Protein AF-A0A7K4INB0-F1 (afdb_monomer_lite)

Structure (mmCIF, N/CA/C/O backbone):
data_AF-A0A7K4INB0-F1
#
_entry.id   AF-A0A7K4INB0-F1
#
loop_
_atom_site.group_PDB
_atom_site.id
_atom_site.type_symbol
_atom_site.label_atom_id
_atom_site.label_alt_id
_atom_site.label_comp_id
_atom_site.label_asym_id
_atom_site.label_entity_id
_atom_site.label_seq_id
_atom_site.pdbx_PDB_ins_code
_atom_site.Cartn_x
_atom_site.Cartn_y
_atom_site.Cartn_z
_atom_site.occupancy
_atom_site.B_iso_or_equiv
_atom_site.auth_seq_id
_atom_site.auth_comp_id
_atom_site.auth_asym_id
_atom_site.auth_atom_id
_atom_site.pdbx_PDB_model_num
ATOM 1 N N . MET A 1 1 ? 29.748 -1.392 18.718 1.00 43.59 1 MET A N 1
ATOM 2 C CA . MET A 1 1 ? 29.186 -0.220 18.019 1.00 43.59 1 MET A CA 1
ATOM 3 C C . MET A 1 1 ? 27.680 -0.416 17.971 1.00 43.59 1 MET A C 1
ATOM 5 O O . MET A 1 1 ? 27.172 -1.035 17.048 1.00 43.59 1 MET A O 1
ATOM 9 N N . SER A 1 2 ? 26.999 -0.036 19.053 1.00 48.12 2 SER A N 1
ATOM 10 C CA . SER A 1 2 ? 25.549 -0.183 19.187 1.00 48.12 2 SER A CA 1
ATOM 11 C C . SER A 1 2 ? 24.887 1.023 18.547 1.00 48.12 2 SER A C 1
ATOM 13 O O . SER A 1 2 ? 24.894 2.102 19.131 1.00 48.12 2 SER A O 1
ATOM 15 N N . ILE A 1 3 ? 24.342 0.839 17.349 1.00 49.28 3 ILE A N 1
ATOM 16 C CA . ILE A 1 3 ? 23.340 1.757 16.825 1.00 49.28 3 ILE A CA 1
ATOM 17 C C . ILE A 1 3 ? 22.003 1.103 17.122 1.00 49.28 3 ILE A C 1
ATOM 19 O O . ILE A 1 3 ? 21.637 0.071 16.566 1.00 49.28 3 ILE A O 1
ATOM 23 N N . THR A 1 4 ? 21.320 1.707 18.077 1.00 48.12 4 THR A N 1
ATOM 24 C CA . THR A 1 4 ? 19.874 1.720 18.210 1.00 48.12 4 THR A CA 1
ATOM 25 C C . THR A 1 4 ? 19.224 1.888 16.832 1.00 48.12 4 THR A C 1
ATOM 27 O O . THR A 1 4 ? 18.977 3.009 16.396 1.00 48.12 4 THR A O 1
ATOM 30 N N . TYR A 1 5 ? 18.897 0.785 16.154 1.00 48.56 5 TYR A N 1
ATOM 31 C CA . TYR A 1 5 ? 17.838 0.744 15.137 1.00 48.56 5 TYR A CA 1
ATOM 32 C C . TYR A 1 5 ? 16.477 0.866 15.832 1.00 48.56 5 TYR A C 1
ATOM 34 O O . TYR A 1 5 ? 15.573 0.054 15.646 1.00 48.56 5 TYR A O 1
ATOM 42 N N . THR A 1 6 ? 16.345 1.874 16.692 1.00 50.12 6 THR A N 1
ATOM 43 C CA . THR A 1 6 ? 15.062 2.316 17.203 1.00 50.12 6 THR A CA 1
ATOM 44 C C . THR A 1 6 ? 14.306 2.849 15.996 1.00 50.12 6 THR A C 1
ATOM 46 O O . THR A 1 6 ? 14.482 3.993 15.603 1.00 50.12 6 THR A O 1
ATOM 49 N N . LEU A 1 7 ? 13.531 1.963 15.374 1.00 52.31 7 LEU A N 1
ATOM 50 C CA . LEU A 1 7 ? 12.214 2.260 14.837 1.00 52.31 7 LEU A CA 1
ATOM 51 C C . LEU A 1 7 ? 12.150 3.568 14.035 1.00 52.31 7 LEU A C 1
ATOM 53 O O . LEU A 1 7 ? 11.450 4.500 14.418 1.00 52.31 7 LEU A O 1
ATOM 57 N N . MET A 1 8 ? 12.801 3.608 12.871 1.00 51.56 8 MET A N 1
ATOM 58 C CA . MET A 1 8 ? 12.246 4.412 11.781 1.00 51.56 8 MET A CA 1
ATOM 59 C C . MET A 1 8 ? 11.013 3.672 11.262 1.00 51.56 8 MET A C 1
ATOM 61 O O . MET A 1 8 ? 11.063 2.984 10.246 1.00 51.56 8 MET A O 1
ATOM 65 N N . HIS A 1 9 ? 9.921 3.724 12.026 1.00 68.44 9 HIS A N 1
ATOM 66 C CA . HIS A 1 9 ? 8.616 3.371 11.493 1.00 68.44 9 HIS A CA 1
ATOM 67 C C . HIS A 1 9 ? 8.165 4.564 10.661 1.00 68.44 9 HIS A C 1
ATOM 69 O O . HIS A 1 9 ? 7.558 5.494 11.185 1.00 68.44 9 HIS A O 1
ATOM 75 N N . MET A 1 10 ? 8.571 4.570 9.393 1.00 78.12 10 MET A N 1
ATOM 76 C CA . MET A 1 10 ? 8.096 5.571 8.450 1.00 78.12 10 MET A CA 1
ATOM 77 C C . MET A 1 10 ? 6.590 5.404 8.262 1.00 78.12 10 MET A C 1
ATOM 79 O O . MET A 1 10 ? 6.089 4.278 8.162 1.00 78.12 10 MET A O 1
ATOM 83 N N . SER A 1 11 ? 5.870 6.518 8.204 1.00 88.12 11 SER A N 1
ATOM 84 C CA . SER A 1 11 ? 4.458 6.513 7.842 1.00 88.12 11 SER A CA 1
ATOM 85 C C . SER A 1 11 ? 4.290 6.144 6.363 1.00 88.12 11 SER A C 1
ATOM 87 O O . SER A 1 11 ? 5.218 6.254 5.555 1.00 88.12 11 SER A O 1
ATOM 89 N N . VAL A 1 12 ? 3.090 5.711 5.977 1.00 90.19 12 VAL A N 1
ATOM 90 C CA . VAL A 1 12 ? 2.781 5.393 4.573 1.00 90.19 12 VAL A CA 1
ATOM 91 C C . VAL A 1 12 ? 3.013 6.615 3.673 1.00 90.19 12 VAL A C 1
ATOM 93 O O . VAL A 1 12 ? 3.550 6.497 2.575 1.00 90.19 12 VAL A O 1
ATOM 96 N N . GLU A 1 13 ? 2.680 7.806 4.165 1.00 92.00 13 GLU A N 1
ATOM 97 C CA . GLU A 1 13 ? 2.873 9.085 3.478 1.00 92.00 13 GLU A CA 1
ATOM 98 C C . GLU A 1 13 ? 4.349 9.461 3.321 1.00 92.00 13 GLU A C 1
ATOM 100 O O . GLU A 1 13 ? 4.705 10.181 2.388 1.00 92.00 13 GLU A O 1
ATOM 105 N N . GLU A 1 14 ? 5.219 9.018 4.229 1.00 92.44 14 GLU A N 1
ATOM 106 C CA . GLU A 1 14 ? 6.663 9.209 4.096 1.00 92.44 14 GLU A CA 1
ATOM 107 C C . GLU A 1 14 ? 7.228 8.301 3.004 1.00 92.44 14 GLU A C 1
ATOM 109 O O . GLU A 1 14 ? 7.972 8.780 2.151 1.00 92.44 14 GLU A O 1
ATOM 114 N N . TYR A 1 15 ? 6.795 7.036 2.943 1.00 92.56 15 TYR A N 1
ATOM 115 C CA . TYR A 1 15 ? 7.142 6.148 1.830 1.00 92.56 15 TYR A CA 1
ATOM 116 C C . TYR A 1 15 ? 6.656 6.683 0.480 1.00 92.56 15 TYR A C 1
ATOM 118 O O . TYR A 1 15 ? 7.390 6.598 -0.502 1.00 92.56 15 TYR A O 1
ATOM 126 N N . ALA A 1 16 ? 5.464 7.281 0.427 1.00 93.38 16 ALA A N 1
ATOM 127 C CA . ALA A 1 16 ? 4.896 7.829 -0.805 1.00 93.38 16 ALA A CA 1
ATOM 128 C C . ALA A 1 16 ? 5.705 8.990 -1.412 1.00 93.38 16 ALA A C 1
ATOM 130 O O . ALA A 1 16 ? 5.582 9.283 -2.601 1.00 93.38 16 ALA A O 1
ATOM 131 N N . LYS A 1 17 ? 6.558 9.644 -0.613 1.00 95.38 17 LYS A N 1
ATOM 132 C CA . LYS A 1 17 ? 7.447 10.728 -1.062 1.00 95.38 17 LYS A CA 1
ATOM 133 C C . LYS A 1 17 ? 8.776 10.221 -1.626 1.00 95.38 17 LYS A C 1
ATOM 135 O O . LYS A 1 17 ? 9.522 11.005 -2.214 1.00 95.38 17 LYS A O 1
ATOM 140 N N . GLU A 1 18 ? 9.092 8.941 -1.448 1.00 95.81 18 GLU A N 1
ATOM 141 C CA . GLU A 1 18 ? 10.358 8.366 -1.894 1.00 95.81 18 GLU A CA 1
ATOM 142 C C . GLU A 1 18 ? 10.402 8.161 -3.410 1.00 95.81 18 GLU A C 1
ATOM 144 O O . GLU A 1 18 ? 9.419 7.799 -4.055 1.00 95.81 18 GLU A O 1
ATOM 149 N N . LYS A 1 19 ? 11.592 8.316 -4.002 1.00 96.88 19 LYS A N 1
ATOM 150 C CA . LYS A 1 19 ? 11.783 8.230 -5.465 1.00 96.88 19 LYS A CA 1
ATOM 151 C C . LYS A 1 19 ? 11.388 6.880 -6.065 1.00 96.88 19 LYS A C 1
ATOM 153 O O . LYS A 1 19 ? 11.065 6.813 -7.246 1.00 96.88 19 LYS A O 1
ATOM 158 N N . LEU A 1 20 ? 11.463 5.813 -5.272 1.00 97.12 20 LEU A N 1
ATOM 159 C CA . LEU A 1 20 ? 11.135 4.454 -5.705 1.00 97.12 20 LEU A CA 1
ATOM 160 C C . LEU A 1 20 ? 9.650 4.116 -5.534 1.00 97.12 20 LEU A C 1
ATOM 162 O O . LEU A 1 20 ? 9.225 3.061 -5.998 1.00 97.12 20 LEU A O 1
ATOM 166 N N . TRP A 1 21 ? 8.854 4.994 -4.915 1.00 97.62 21 TRP A N 1
ATOM 167 C CA . TRP A 1 21 ? 7.428 4.760 -4.708 1.00 97.62 21 TRP A CA 1
ATOM 168 C C . TRP A 1 21 ? 6.669 4.419 -6.002 1.00 97.62 21 TRP A C 1
ATOM 170 O O . TRP A 1 21 ? 5.959 3.415 -6.002 1.00 97.62 21 TRP A O 1
ATOM 180 N N . PRO A 1 22 ? 6.854 5.131 -7.134 1.00 98.06 22 PRO A N 1
ATOM 181 C CA . PRO A 1 22 ? 6.151 4.788 -8.372 1.00 98.06 22 PRO A CA 1
ATOM 182 C C . PRO A 1 22 ? 6.478 3.382 -8.889 1.00 98.06 22 PRO A C 1
ATOM 184 O O . PRO A 1 22 ? 5.596 2.702 -9.400 1.00 98.06 22 PRO A O 1
ATOM 187 N N . ILE A 1 23 ? 7.722 2.927 -8.711 1.00 98.38 23 ILE A N 1
ATOM 188 C CA . ILE A 1 23 ? 8.155 1.577 -9.104 1.00 98.38 23 ILE A CA 1
ATOM 189 C C . ILE A 1 23 ? 7.496 0.533 -8.199 1.00 98.38 23 ILE A C 1
ATOM 191 O O . ILE A 1 23 ? 7.070 -0.518 -8.674 1.00 98.38 23 ILE A O 1
ATOM 195 N N . LEU A 1 24 ? 7.377 0.819 -6.898 1.00 98.25 24 LEU A N 1
ATOM 196 C CA . LEU A 1 24 ? 6.651 -0.049 -5.974 1.00 98.25 24 LEU A CA 1
ATOM 197 C C . LEU A 1 24 ? 5.176 -0.172 -6.374 1.00 98.25 24 LEU A C 1
ATOM 199 O O . LEU A 1 24 ? 4.668 -1.288 -6.441 1.00 98.25 24 LEU A O 1
ATOM 203 N N . VAL A 1 25 ? 4.508 0.949 -6.659 1.00 98.50 25 VAL A N 1
ATOM 204 C CA . VAL A 1 25 ? 3.102 0.962 -7.091 1.00 98.50 25 VAL A CA 1
ATOM 205 C C . VAL A 1 25 ? 2.926 0.158 -8.377 1.00 98.50 25 VAL A C 1
ATOM 207 O O . VAL A 1 25 ? 2.094 -0.743 -8.410 1.00 98.50 25 VAL A O 1
ATOM 210 N N . GLU A 1 26 ? 3.756 0.409 -9.395 1.00 98.62 26 GLU A N 1
ATOM 211 C CA . GLU A 1 26 ? 3.754 -0.356 -10.649 1.00 98.62 26 GLU A CA 1
ATOM 212 C C . GLU A 1 26 ? 3.913 -1.864 -10.392 1.00 98.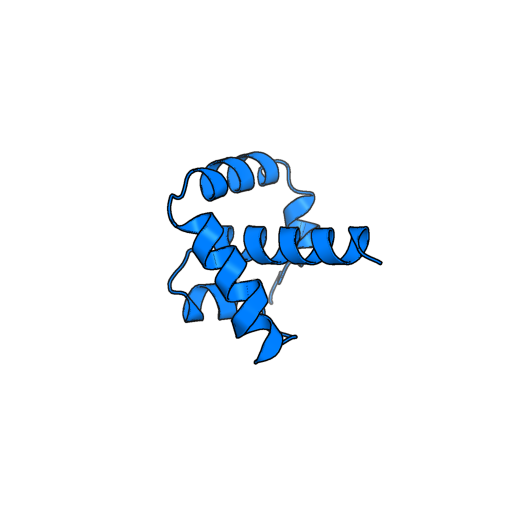62 26 GLU A C 1
ATOM 214 O O . GLU A 1 26 ? 3.120 -2.673 -10.877 1.00 98.62 26 GLU A O 1
ATOM 219 N N . THR A 1 27 ? 4.895 -2.240 -9.567 1.00 98.50 27 THR A N 1
ATOM 220 C CA . THR A 1 27 ? 5.174 -3.641 -9.218 1.00 98.50 27 THR A CA 1
ATOM 221 C C . THR A 1 27 ? 3.980 -4.297 -8.527 1.00 98.50 27 THR A C 1
ATOM 223 O O . THR A 1 27 ? 3.637 -5.439 -8.823 1.00 98.50 27 THR A O 1
ATOM 226 N N . VAL A 1 28 ? 3.338 -3.585 -7.599 1.00 98.44 28 VAL A N 1
ATOM 227 C CA . VAL A 1 28 ? 2.186 -4.086 -6.844 1.00 98.44 28 VAL A CA 1
ATOM 228 C C . VAL A 1 28 ? 0.952 -4.214 -7.737 1.00 98.44 28 VAL A C 1
ATOM 230 O O . VAL A 1 28 ? 0.248 -5.217 -7.660 1.00 98.44 28 VAL A O 1
ATOM 233 N N . HIS A 1 29 ? 0.706 -3.255 -8.628 1.00 98.56 29 HIS A N 1
ATOM 234 C CA . HIS A 1 29 ? -0.417 -3.310 -9.569 1.00 98.56 29 HIS A CA 1
ATOM 235 C C . HIS A 1 29 ? -0.286 -4.435 -10.600 1.00 98.56 29 HIS A C 1
ATOM 237 O O . HIS A 1 29 ? -1.299 -4.903 -11.115 1.00 98.56 29 HIS A O 1
ATOM 243 N N . ALA A 1 30 ? 0.929 -4.923 -10.862 1.00 98.50 30 ALA A N 1
ATOM 244 C CA . ALA A 1 30 ? 1.147 -6.108 -11.690 1.00 98.50 30 ALA A CA 1
ATOM 245 C C . ALA A 1 30 ? 0.728 -7.428 -11.003 1.00 98.50 30 ALA A C 1
ATOM 247 O O . ALA A 1 30 ? 0.621 -8.464 -11.666 1.00 98.50 30 ALA A O 1
ATOM 248 N N . ILE A 1 31 ? 0.479 -7.430 -9.687 1.00 98.06 31 ILE A N 1
ATOM 249 C CA . ILE A 1 31 ? 0.029 -8.616 -8.950 1.00 98.06 31 ILE A CA 1
ATOM 250 C C . ILE A 1 31 ? -1.449 -8.872 -9.262 1.00 98.06 31 ILE A C 1
ATOM 252 O O . ILE A 1 31 ? -2.322 -8.090 -8.901 1.00 98.06 31 ILE A O 1
ATOM 256 N N . VAL A 1 32 ? -1.751 -10.030 -9.856 1.00 98.06 32 VAL A N 1
ATOM 257 C CA . VAL A 1 32 ? -3.122 -10.419 -10.254 1.00 98.06 32 VAL A CA 1
ATOM 258 C C . VAL A 1 32 ? -4.126 -10.324 -9.098 1.00 98.06 32 VAL A C 1
ATOM 260 O O . VAL A 1 32 ? -5.266 -9.913 -9.295 1.00 98.06 32 VAL A O 1
ATOM 263 N N . MET A 1 33 ? -3.706 -10.685 -7.884 1.00 98.06 33 MET A N 1
ATOM 264 C CA . MET A 1 33 ? -4.570 -10.680 -6.698 1.00 98.06 33 MET A CA 1
ATOM 265 C C . MET A 1 33 ? -4.708 -9.313 -6.017 1.00 98.06 33 MET A C 1
ATOM 267 O O . MET A 1 33 ? -5.556 -9.173 -5.134 1.00 98.06 33 MET A O 1
ATOM 271 N N . TYR A 1 34 ? -3.942 -8.298 -6.427 1.00 98.50 34 TYR A N 1
ATOM 272 C CA . TYR A 1 34 ? -3.932 -6.988 -5.774 1.00 98.50 34 TYR A CA 1
ATOM 273 C C . TYR A 1 34 ? -5.327 -6.341 -5.651 1.00 98.50 34 TYR A C 1
ATOM 275 O O . TYR A 1 34 ? -5.691 -5.942 -4.538 1.00 98.50 34 TYR A O 1
ATOM 283 N N . PRO A 1 35 ? -6.172 -6.293 -6.708 1.00 98.38 35 PRO A N 1
ATOM 284 C CA . PRO A 1 35 ? -7.507 -5.701 -6.595 1.00 98.38 35 PRO A CA 1
ATOM 285 C C . PRO A 1 35 ? -8.375 -6.396 -5.539 1.00 98.38 35 PRO A C 1
ATOM 287 O O . PRO A 1 35 ? -9.117 -5.738 -4.810 1.00 98.38 35 PRO A O 1
ATOM 290 N N . HIS A 1 36 ? -8.246 -7.721 -5.414 1.00 98.44 36 HIS A N 1
ATOM 291 C CA . HIS A 1 36 ? -8.985 -8.515 -4.435 1.00 98.44 36 HIS A CA 1
ATOM 292 C C . HIS A 1 36 ? -8.489 -8.269 -3.010 1.00 98.44 36 HIS A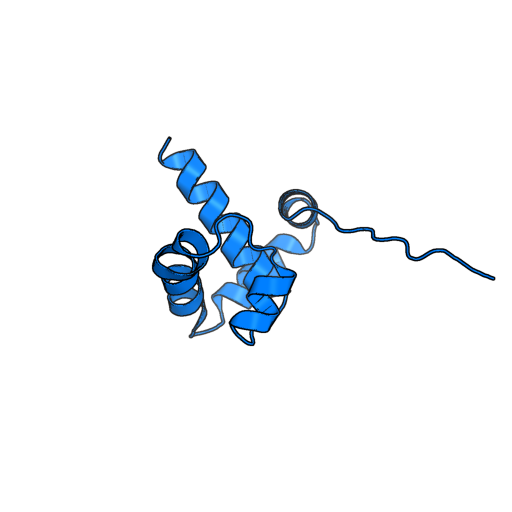 C 1
ATOM 294 O O . HIS A 1 36 ? -9.303 -8.099 -2.104 1.00 98.44 36 HIS A O 1
ATOM 300 N N . HIS A 1 37 ? -7.171 -8.195 -2.804 1.00 98.56 37 HIS A N 1
ATOM 301 C CA . HIS A 1 37 ? -6.605 -7.861 -1.497 1.00 98.56 37 HIS A CA 1
ATOM 302 C C . HIS A 1 37 ? -7.012 -6.453 -1.048 1.00 98.56 37 HIS A C 1
ATOM 304 O O . HIS A 1 37 ? -7.400 -6.266 0.108 1.00 98.56 37 HIS A O 1
ATOM 310 N N . LYS A 1 38 ? -7.003 -5.471 -1.959 1.00 98.69 38 LYS A N 1
ATOM 311 C CA . LYS A 1 38 ? -7.458 -4.102 -1.679 1.00 98.69 38 LYS A CA 1
ATOM 312 C C . LYS A 1 38 ? -8.947 -4.054 -1.325 1.00 98.69 38 LYS A C 1
ATOM 314 O O . LYS A 1 38 ? -9.308 -3.453 -0.314 1.00 98.69 38 LYS A O 1
ATOM 319 N N . ALA A 1 39 ? -9.802 -4.709 -2.116 1.00 98.50 39 ALA A N 1
ATOM 320 C CA . ALA A 1 39 ? -11.242 -4.774 -1.861 1.00 98.50 39 ALA A CA 1
ATOM 321 C C . ALA A 1 39 ? -11.553 -5.429 -0.510 1.00 98.50 39 ALA A C 1
ATOM 323 O O . ALA A 1 39 ? -12.233 -4.833 0.320 1.00 98.50 39 ALA A O 1
ATOM 324 N N . TYR A 1 40 ? -10.959 -6.592 -0.234 1.00 98.50 40 TYR A N 1
ATOM 325 C CA . TYR A 1 40 ? -11.134 -7.281 1.042 1.00 98.50 40 TYR A CA 1
ATOM 326 C C . TYR A 1 40 ? -10.627 -6.453 2.231 1.00 98.50 40 TYR A C 1
ATOM 328 O O . TYR A 1 40 ? -11.250 -6.427 3.295 1.00 98.50 40 TYR A O 1
ATOM 336 N N . THR A 1 41 ? -9.521 -5.723 2.054 1.00 98.38 41 THR A N 1
ATOM 337 C CA . THR A 1 41 ? -9.021 -4.808 3.086 1.00 98.38 41 THR A CA 1
ATOM 338 C C . THR A 1 41 ? -10.042 -3.711 3.391 1.00 98.38 41 THR A C 1
ATOM 340 O O . THR A 1 41 ? -10.343 -3.475 4.560 1.00 98.38 41 THR A O 1
ATOM 343 N N . ARG A 1 42 ? -10.615 -3.084 2.356 1.00 98.25 42 ARG A N 1
ATOM 344 C CA . ARG A 1 42 ? -11.637 -2.035 2.493 1.00 98.25 42 ARG A CA 1
ATOM 345 C C . ARG A 1 42 ? -12.911 -2.545 3.163 1.00 98.25 42 ARG A C 1
ATOM 347 O O . ARG A 1 42 ? -13.424 -1.902 4.070 1.00 98.25 42 ARG A O 1
ATOM 354 N N . GLU A 1 43 ? -13.424 -3.674 2.689 1.00 98.00 43 GLU A N 1
ATOM 355 C CA . GLU A 1 43 ? -14.772 -4.154 3.012 1.00 98.00 43 GLU A CA 1
ATOM 356 C C . GLU A 1 43 ? -14.833 -4.971 4.302 1.00 98.00 43 GLU A C 1
ATOM 358 O O . GLU A 1 43 ? -15.873 -5.012 4.958 1.00 98.00 43 GLU A O 1
ATOM 363 N N . VAL A 1 44 ? -13.731 -5.618 4.684 1.00 98.19 44 VAL A N 1
ATOM 364 C CA . VAL A 1 44 ? -13.703 -6.532 5.831 1.00 98.19 44 VAL A CA 1
ATOM 365 C C . VAL A 1 44 ? -12.704 -6.053 6.871 1.00 98.19 44 VAL A C 1
ATOM 367 O O . VAL A 1 44 ? -13.082 -5.747 7.999 1.00 98.19 44 VAL A O 1
ATOM 370 N N . ILE A 1 45 ? -11.427 -5.933 6.504 1.00 98.12 45 ILE A N 1
ATOM 371 C CA . ILE A 1 45 ? -10.365 -5.721 7.497 1.00 98.12 45 ILE A CA 1
ATOM 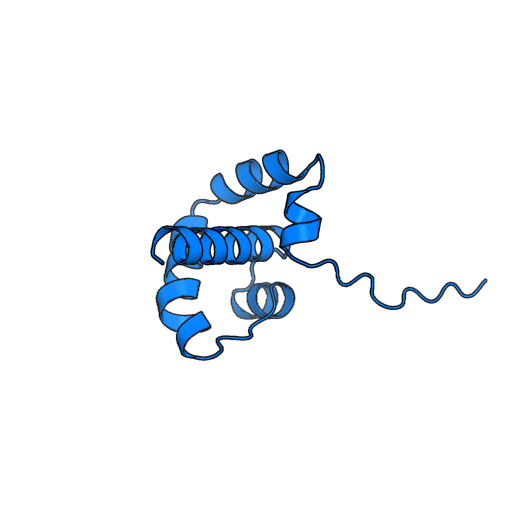372 C C . ILE A 1 45 ? -10.496 -4.368 8.192 1.00 98.12 45 ILE A C 1
ATOM 374 O O . ILE A 1 45 ? -10.433 -4.327 9.416 1.00 98.12 45 ILE A O 1
ATOM 378 N N . LEU A 1 46 ? -10.685 -3.277 7.445 1.00 96.88 46 LEU A N 1
ATOM 379 C CA . LEU A 1 46 ? -10.798 -1.940 8.035 1.00 96.88 46 LEU A CA 1
ATOM 380 C C . LEU A 1 46 ? -12.085 -1.756 8.843 1.00 96.88 46 LEU A C 1
ATOM 382 O O . LEU A 1 46 ? -12.102 -0.945 9.763 1.00 96.88 46 LEU A O 1
ATOM 386 N N . ASN A 1 47 ? -13.137 -2.517 8.535 1.00 96.19 47 ASN A N 1
ATOM 387 C CA . ASN A 1 47 ? -14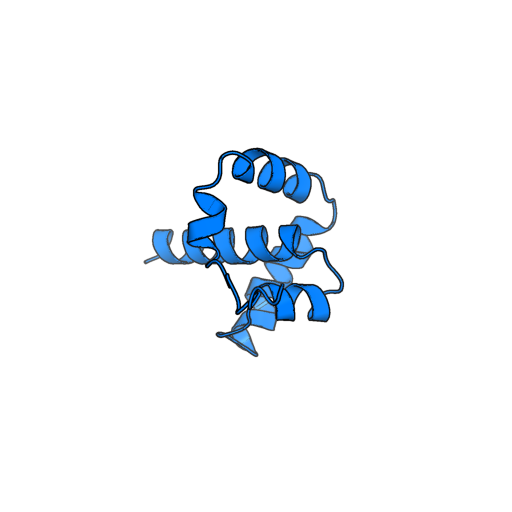.360 -2.528 9.336 1.00 96.19 47 ASN A CA 1
ATOM 388 C C . ASN A 1 47 ? -14.157 -3.259 10.674 1.00 96.19 47 ASN A C 1
ATOM 390 O O . ASN A 1 47 ? -14.726 -2.856 11.684 1.00 96.19 47 ASN A O 1
ATOM 394 N N . GLU A 1 48 ? -13.328 -4.306 10.703 1.00 97.38 48 GLU A N 1
ATOM 395 C CA . GLU A 1 48 ? -13.003 -5.050 11.926 1.00 97.38 48 GLU A CA 1
ATOM 396 C C . GLU A 1 48 ? -11.915 -4.384 12.782 1.00 97.38 48 GLU A C 1
ATOM 398 O O . GLU A 1 48 ? -12.007 -4.379 14.008 1.00 97.38 48 GLU A O 1
ATOM 403 N N . LYS A 1 49 ? -10.863 -3.856 12.145 1.00 96.81 49 LYS A N 1
ATOM 404 C CA . LYS A 1 49 ? -9.721 -3.194 12.787 1.00 96.81 49 LYS A CA 1
ATOM 405 C C . LYS A 1 49 ? -9.339 -1.927 12.000 1.00 96.81 49 LYS A C 1
ATOM 407 O O . LYS A 1 49 ? -8.467 -1.989 11.129 1.00 96.81 49 LYS A O 1
ATOM 412 N N . PRO A 1 50 ? -9.976 -0.778 12.294 1.00 95.00 50 PRO A N 1
ATOM 413 C CA . PRO A 1 50 ? -9.747 0.478 11.571 1.00 95.00 50 PRO A CA 1
ATOM 414 C C . PRO A 1 50 ? -8.326 1.045 11.697 1.00 95.00 50 PRO A C 1
ATOM 416 O O . PRO A 1 50 ? -7.899 1.818 10.846 1.00 95.00 50 PRO A O 1
ATOM 419 N N . ASP A 1 51 ? -7.603 0.676 12.755 1.00 94.69 51 ASP A N 1
ATOM 420 C CA . ASP A 1 51 ? -6.257 1.138 13.108 1.00 94.69 51 ASP A CA 1
ATOM 421 C C . ASP A 1 51 ? -5.151 0.144 12.704 1.00 94.69 51 ASP A C 1
ATOM 423 O O . ASP A 1 51 ? -4.030 0.216 13.207 1.00 94.69 51 ASP A O 1
ATOM 427 N N . ILE A 1 52 ? -5.453 -0.811 11.815 1.00 96.62 52 ILE A N 1
ATOM 428 C CA . ILE A 1 52 ? -4.475 -1.802 11.359 1.00 96.62 52 ILE A CA 1
ATOM 429 C C . ILE A 1 52 ? -3.273 -1.136 10.678 1.00 96.62 52 ILE A C 1
ATOM 431 O O . ILE A 1 52 ? -3.410 -0.289 9.797 1.00 96.62 52 ILE A O 1
ATOM 435 N N . THR A 1 53 ? -2.072 -1.556 11.065 1.00 95.81 53 THR A N 1
ATOM 436 C CA . THR A 1 53 ? -0.832 -1.088 10.435 1.00 95.81 53 THR A CA 1
ATOM 437 C C . THR A 1 53 ? -0.539 -1.858 9.139 1.00 95.81 53 THR A C 1
ATOM 439 O O . THR A 1 53 ? -0.940 -3.018 9.004 1.00 95.81 53 THR A O 1
ATOM 442 N N . PRO A 1 54 ? 0.239 -1.295 8.193 1.00 96.56 54 PRO A N 1
ATOM 443 C CA . PRO A 1 54 ? 0.658 -2.023 6.991 1.00 96.56 54 PRO A CA 1
ATOM 444 C C . PRO A 1 54 ? 1.386 -3.343 7.296 1.00 96.56 54 PRO A C 1
ATOM 446 O O . PRO A 1 54 ? 1.198 -4.334 6.594 1.00 96.56 54 PRO A O 1
ATOM 449 N N . ALA A 1 55 ? 2.187 -3.388 8.366 1.00 96.19 55 ALA A N 1
ATOM 450 C CA . ALA A 1 55 ? 2.896 -4.599 8.777 1.00 96.19 55 ALA A CA 1
ATOM 451 C C . ALA A 1 55 ? 1.939 -5.690 9.288 1.00 96.19 55 ALA A C 1
ATOM 453 O O . ALA A 1 55 ? 2.059 -6.852 8.896 1.00 96.19 55 ALA A O 1
ATOM 454 N N . GLU A 1 56 ? 0.958 -5.322 10.117 1.00 97.56 56 GLU A N 1
ATOM 455 C CA . GLU A 1 56 ? -0.087 -6.248 10.567 1.00 97.56 56 GLU A CA 1
ATOM 456 C C . GLU A 1 56 ? -0.935 -6.746 9.393 1.00 97.56 56 GLU A C 1
ATOM 458 O O . GLU A 1 56 ? -1.229 -7.939 9.315 1.00 97.56 56 GLU A O 1
ATOM 463 N N . LEU A 1 57 ? -1.292 -5.858 8.459 1.00 98.00 57 LEU A N 1
ATOM 464 C CA . LEU A 1 57 ? -2.036 -6.216 7.254 1.00 98.00 57 LEU A CA 1
ATOM 465 C C . LEU A 1 57 ? -1.260 -7.227 6.401 1.00 98.00 57 LEU A C 1
ATOM 467 O O . LEU A 1 57 ? -1.824 -8.246 6.000 1.00 98.00 57 LEU A O 1
ATOM 471 N N . ALA A 1 58 ? 0.035 -6.982 6.181 1.00 98.31 58 ALA A N 1
ATOM 472 C CA . ALA A 1 58 ? 0.909 -7.878 5.432 1.00 98.31 58 ALA A CA 1
ATOM 473 C C . ALA A 1 58 ? 0.945 -9.284 6.048 1.00 98.31 58 ALA A C 1
ATOM 475 O O . ALA 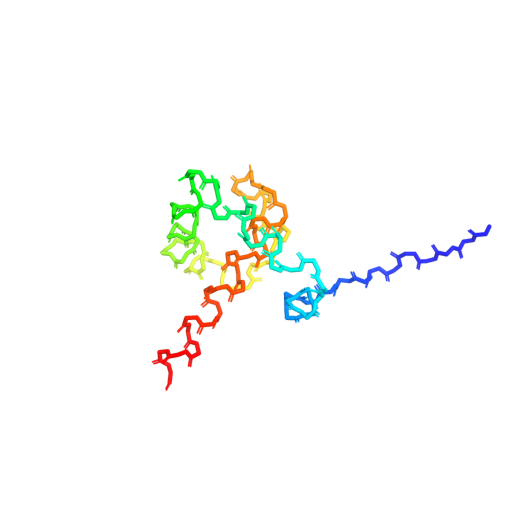A 1 58 ? 0.749 -10.281 5.351 1.00 98.31 58 ALA A O 1
ATOM 476 N N . MET A 1 59 ? 1.107 -9.367 7.372 1.00 97.94 59 MET A N 1
ATOM 477 C CA . MET A 1 59 ? 1.073 -10.639 8.097 1.00 97.94 59 MET A CA 1
ATOM 478 C C . MET A 1 59 ? -0.292 -11.325 8.003 1.00 97.94 59 MET A C 1
ATOM 480 O O . MET A 1 59 ? -0.363 -12.533 7.775 1.00 97.94 59 MET A O 1
ATOM 484 N N . ARG A 1 60 ? -1.376 -10.561 8.169 1.00 97.44 60 ARG A N 1
ATOM 485 C CA . ARG A 1 60 ? -2.749 -11.075 8.174 1.00 97.44 60 ARG A CA 1
ATOM 486 C C . ARG A 1 60 ? -3.152 -11.654 6.819 1.00 97.44 60 ARG A C 1
ATOM 488 O O . ARG A 1 60 ? -3.752 -12.725 6.777 1.00 97.44 60 ARG A O 1
ATOM 495 N N . LEU A 1 61 ? -2.819 -10.962 5.731 1.00 97.38 61 LEU A N 1
ATOM 496 C CA . LEU A 1 61 ? -3.149 -11.375 4.365 1.00 97.38 61 LEU A CA 1
ATOM 497 C C . LEU A 1 61 ? -2.089 -12.269 3.714 1.00 97.38 61 LEU A C 1
ATOM 499 O O . LEU A 1 61 ? -2.335 -12.800 2.635 1.00 97.38 61 LEU A O 1
ATOM 503 N N . LYS A 1 62 ? -0.940 -12.478 4.372 1.00 97.75 62 LYS A N 1
ATOM 504 C CA . LYS A 1 62 ? 0.223 -13.191 3.817 1.00 97.75 62 LYS A CA 1
ATOM 505 C C . LYS A 1 62 ? 0.701 -12.575 2.495 1.00 97.75 62 LYS A C 1
ATOM 507 O O . LYS A 1 62 ? 1.049 -13.289 1.557 1.00 97.75 62 LYS A O 1
ATOM 512 N N . ILE A 1 63 ? 0.725 -11.246 2.454 1.00 98.19 63 ILE A N 1
ATOM 513 C CA . ILE A 1 63 ? 1.199 -10.437 1.326 1.00 98.19 63 ILE A CA 1
ATOM 514 C C . ILE A 1 63 ? 2.508 -9.735 1.684 1.00 98.19 63 ILE A C 1
ATOM 516 O O . ILE A 1 63 ? 2.949 -9.743 2.836 1.00 98.19 63 ILE A O 1
ATOM 520 N N . THR A 1 64 ? 3.152 -9.117 0.697 1.00 98.25 64 THR A N 1
ATOM 521 C CA . THR A 1 64 ? 4.368 -8.338 0.959 1.00 98.25 64 THR A CA 1
ATOM 522 C C . THR A 1 64 ? 4.046 -7.045 1.714 1.00 98.25 64 THR A C 1
ATOM 524 O O . THR A 1 64 ? 2.956 -6.485 1.582 1.00 98.25 64 THR A O 1
ATOM 527 N N . LEU A 1 65 ? 5.017 -6.519 2.471 1.00 97.69 65 LEU A N 1
ATOM 528 C CA . LEU A 1 65 ? 4.878 -5.200 3.100 1.00 97.69 65 LEU A CA 1
ATOM 529 C C . LEU A 1 65 ? 4.622 -4.106 2.055 1.00 97.69 65 LEU A C 1
ATOM 531 O O . LEU A 1 65 ? 3.801 -3.228 2.284 1.00 97.69 65 LEU A O 1
ATOM 535 N N . GLY A 1 66 ? 5.296 -4.182 0.904 1.00 97.75 66 GLY A N 1
ATOM 536 C CA . GLY A 1 66 ? 5.110 -3.239 -0.196 1.00 97.75 66 GLY A CA 1
ATOM 537 C C . GLY A 1 66 ? 3.672 -3.216 -0.714 1.00 97.75 66 GLY A C 1
ATOM 538 O O . GLY A 1 66 ? 3.092 -2.147 -0.867 1.00 97.75 66 GLY A O 1
ATOM 539 N N . GLU A 1 67 ? 3.067 -4.389 -0.895 1.00 98.56 67 GLU A N 1
ATOM 540 C CA . GLU A 1 67 ? 1.661 -4.503 -1.287 1.00 98.56 67 GLU A CA 1
ATOM 541 C C . GLU A 1 67 ? 0.727 -3.888 -0.239 1.00 98.56 67 GLU A C 1
ATOM 543 O O . GLU A 1 67 ? -0.137 -3.080 -0.577 1.00 98.56 67 GLU A O 1
ATOM 548 N N . ALA A 1 68 ? 0.946 -4.191 1.044 1.00 98.38 68 ALA A N 1
ATOM 549 C CA . ALA A 1 68 ? 0.161 -3.618 2.133 1.00 98.38 68 ALA A CA 1
ATOM 550 C C . ALA A 1 68 ? 0.295 -2.085 2.226 1.00 98.38 68 ALA A C 1
ATOM 552 O O . ALA A 1 68 ? -0.701 -1.401 2.455 1.00 98.38 68 ALA A O 1
ATOM 553 N N . LEU A 1 69 ? 1.498 -1.535 2.018 1.00 98.19 69 LEU A N 1
ATOM 554 C CA . LEU A 1 69 ? 1.736 -0.086 1.987 1.00 98.19 69 LEU A CA 1
ATOM 555 C C . LEU A 1 69 ? 0.914 0.590 0.885 1.00 98.19 69 LEU A C 1
ATOM 557 O O . LEU A 1 69 ? 0.240 1.583 1.149 1.00 98.19 69 LEU A O 1
ATOM 561 N N . VAL A 1 70 ? 0.934 0.034 -0.329 1.00 98.50 70 VAL A N 1
ATOM 562 C CA . VAL A 1 70 ? 0.189 0.577 -1.474 1.00 98.50 70 VAL A CA 1
ATOM 563 C C . VAL A 1 70 ? -1.323 0.463 -1.252 1.00 98.50 70 VAL A C 1
ATOM 565 O O . VAL A 1 70 ? -2.042 1.424 -1.513 1.00 98.50 70 VAL A O 1
ATOM 568 N N . ILE A 1 71 ? -1.822 -0.659 -0.709 1.00 98.56 71 ILE A N 1
ATOM 569 C CA . ILE A 1 71 ? -3.244 -0.803 -0.341 1.00 98.56 71 ILE A CA 1
ATOM 570 C C . ILE A 1 71 ? -3.662 0.305 0.633 1.00 98.56 71 ILE A C 1
ATOM 572 O O . ILE A 1 71 ? -4.633 1.015 0.377 1.00 98.56 71 ILE A O 1
ATOM 576 N N . MET A 1 72 ? -2.935 0.468 1.742 1.00 97.56 72 MET A N 1
ATOM 577 C CA . MET A 1 72 ? -3.288 1.437 2.784 1.00 97.56 72 MET A CA 1
ATOM 578 C C . MET A 1 72 ? -3.206 2.882 2.279 1.00 97.56 72 MET A C 1
ATOM 580 O O . MET A 1 72 ? -4.074 3.692 2.610 1.00 97.56 72 MET A O 1
ATOM 584 N N . HIS A 1 73 ? -2.205 3.192 1.450 1.00 97.69 73 HIS A N 1
ATOM 585 C CA . HIS A 1 73 ? -2.071 4.493 0.798 1.00 97.69 73 HIS A CA 1
ATOM 586 C C . HIS A 1 73 ? -3.298 4.808 -0.063 1.00 97.69 73 HIS A C 1
ATOM 588 O O . HIS A 1 73 ? -3.967 5.814 0.151 1.00 97.69 73 HIS A O 1
ATOM 594 N N . GLU A 1 74 ? -3.634 3.931 -1.010 1.00 98.06 74 GLU A N 1
ATOM 595 C CA . GLU A 1 74 ? -4.722 4.193 -1.953 1.00 98.06 74 GLU A CA 1
ATOM 596 C C . GLU A 1 74 ? -6.094 4.252 -1.282 1.00 98.06 74 GLU A C 1
ATOM 598 O O . GLU A 1 74 ? -6.901 5.103 -1.636 1.00 98.06 74 GLU A O 1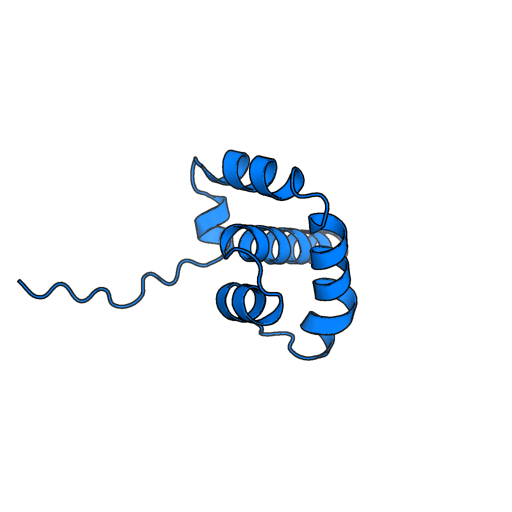
ATOM 603 N N . LEU A 1 75 ? -6.356 3.404 -0.283 1.00 97.12 75 LEU A N 1
ATOM 604 C CA . LEU A 1 75 ? -7.605 3.468 0.483 1.00 97.12 75 LEU A CA 1
ATOM 605 C C . LEU A 1 75 ? -7.729 4.768 1.291 1.00 97.12 75 LEU A C 1
ATOM 607 O O . LEU A 1 75 ? -8.837 5.260 1.506 1.00 97.12 75 LEU A O 1
ATOM 611 N N . THR A 1 76 ? -6.608 5.326 1.750 1.00 94.19 76 THR A N 1
ATOM 612 C CA . THR A 1 76 ? -6.590 6.621 2.441 1.00 94.19 76 THR A CA 1
ATOM 613 C C . THR A 1 76 ? -6.871 7.763 1.467 1.00 94.19 76 THR A C 1
ATOM 615 O O . THR A 1 76 ? -7.670 8.645 1.780 1.00 94.19 76 THR A O 1
ATOM 618 N N . GLU A 1 77 ? -6.266 7.730 0.279 1.00 94.44 77 GLU A N 1
ATOM 619 C CA . GLU A 1 77 ? -6.502 8.731 -0.765 1.00 94.44 77 GLU A CA 1
ATOM 620 C C . GLU A 1 77 ? -7.945 8.688 -1.293 1.00 94.44 77 GLU A C 1
ATOM 622 O O . GLU A 1 77 ? -8.565 9.738 -1.438 1.00 94.44 77 GLU A O 1
ATOM 627 N N . GLU A 1 78 ? -8.524 7.499 -1.493 1.00 93.81 78 GLU A N 1
ATOM 628 C CA . GLU A 1 78 ? -9.936 7.335 -1.883 1.00 93.81 78 GLU A CA 1
ATOM 629 C C . GLU A 1 78 ? -10.883 8.013 -0.884 1.00 93.81 78 GLU A C 1
ATOM 631 O O . GLU A 1 78 ? -11.716 8.829 -1.275 1.00 93.81 78 GLU A O 1
ATOM 636 N N . LYS A 1 79 ? -10.689 7.773 0.421 1.00 89.31 79 LYS A N 1
ATOM 637 C CA . LYS A 1 79 ? -11.496 8.412 1.474 1.00 89.31 79 LYS A CA 1
ATOM 638 C C . LYS A 1 79 ? -11.391 9.937 1.465 1.00 89.31 79 LYS A C 1
ATOM 640 O O . LYS A 1 79 ? -12.372 10.613 1.768 1.00 89.31 79 LYS A O 1
ATOM 645 N N . ARG A 1 80 ? -10.212 10.489 1.153 1.00 88.50 80 ARG A N 1
ATOM 646 C CA . ARG A 1 80 ? -10.002 11.946 1.074 1.00 88.50 80 ARG A CA 1
ATOM 647 C C . ARG A 1 80 ? -10.733 12.573 -0.108 1.00 88.50 80 ARG A C 1
ATOM 649 O O . ARG A 1 80 ? -11.168 13.708 0.014 1.00 88.50 80 ARG A O 1
ATOM 656 N N . VAL A 1 81 ? -10.850 11.861 -1.228 1.00 84.62 81 VAL A N 1
ATOM 657 C CA . VAL A 1 81 ? -11.571 12.336 -2.422 1.00 84.62 81 VAL A CA 1
ATOM 658 C C . VAL A 1 81 ? -13.091 12.263 -2.234 1.00 84.62 81 VAL A C 1
ATOM 660 O O . VAL A 1 81 ? -13.817 13.070 -2.807 1.00 84.62 81 VAL A O 1
ATOM 663 N N . GLU A 1 82 ? -13.574 11.311 -1.436 1.00 74.81 82 GLU A N 1
ATOM 664 C CA . GLU A 1 82 ? -15.001 11.123 -1.131 1.00 74.81 82 GLU A CA 1
ATOM 665 C C . GLU A 1 82 ? -15.550 12.074 -0.044 1.00 74.81 82 GLU A C 1
ATOM 667 O O . GLU A 1 82 ? -16.769 12.134 0.136 1.00 74.81 82 GLU A O 1
ATOM 672 N N . SER A 1 83 ? -14.677 12.791 0.679 1.00 60.12 83 SER A N 1
ATOM 673 C CA . SER A 1 83 ? -15.017 13.714 1.782 1.00 60.12 83 SER A CA 1
ATOM 674 C C . SER A 1 83 ? -15.139 15.165 1.321 1.00 60.12 83 SER A C 1
ATOM 676 O O . SER A 1 83 ? -16.026 15.871 1.855 1.00 60.12 83 SER A O 1
#

Radius of gyration: 13.75 Å; chains: 1; bounding box: 44×27×31 Å

Secondary structure (DSSP, 8-state):
-----------HHHHTTSTTHHHHHHHHHT-TTHHHHHHHIIIIIHHH-TT--HHHHHHHHT--HHHHHHHHHHHHHHHHHH-

pLDDT: mean 90.74, std 15.08, range [43.59, 98.69]

Sequence (83 aa):
MSITYTLMHMSVEEYAKEKLWPILVETVHAIVMYPHHKAYTREVILNEKPDITPAELAMRLKITLGEALVIMHELTEEKRVES

Foldseek 3Di:
DDDPPPDPPDDLVRCCPDPCLVVLLVVLVPDPCLVVLLVCCVPPVCVVPVPDDLVNSCVVVVHDSSSSSNSVVVVVVVVVVVD